Protein AF-A0A258BMU6-F1 (afdb_monomer_lite)

Foldseek 3Di:
DVVLVVCCPDPCNLLDKDKDWDPDDDPPVVVVVVVPPDPPDDDDIDIDIPNFPAAAPDPDDAAADPLQCVLQVCNSNVDDDVVQDDDQHGHRSDPDHHCCVVLVHPVSSVVVVPDDDPCCVPPPVPND

pLDDT: mean 94.37, std 4.89, range [60.53, 98.5]

Secondary structure (DSSP, 8-state):
-HHHHHHHTSTTGGG--EEEE--S----HHHHHHH---TT------EEEES-SS--S-SSS----GGGHHHHHHHHTT---GGGEETTEE-TTSSSPPHHHHTSSHHHHHHHHTS--HHHIIIIIS--

Radius of gyration: 18.19 Å; chains: 1; bounding box: 42×32×53 Å

Structure (mmCIF, N/CA/C/O backbone):
data_AF-A0A258BMU6-F1
#
_entry.id   AF-A0A258BMU6-F1
#
loop_
_atom_site.group_PDB
_atom_site.id
_atom_site.type_symbol
_atom_site.label_atom_id
_atom_site.label_alt_id
_atom_site.label_comp_id
_atom_site.label_asym_id
_atom_site.label_entity_id
_atom_site.label_seq_id
_atom_site.pdbx_PDB_ins_code
_atom_site.Cartn_x
_atom_site.Cartn_y
_atom_site.Cartn_z
_atom_site.occupancy
_atom_site.B_iso_or_equiv
_atom_site.auth_seq_id
_atom_site.auth_comp_id
_atom_site.auth_asym_id
_atom_site.auth_atom_id
_atom_site.pdbx_PDB_model_num
ATOM 1 N N . ALA A 1 1 ? 1.756 10.142 19.403 1.00 88.06 1 ALA A N 1
ATOM 2 C CA . ALA A 1 1 ? 1.011 10.026 18.138 1.00 88.06 1 ALA A CA 1
ATOM 3 C C . ALA A 1 1 ? -0.438 10.443 18.392 1.00 88.06 1 ALA A C 1
ATOM 5 O O . ALA A 1 1 ? -1.360 9.658 18.206 1.00 88.06 1 ALA A O 1
ATOM 6 N N . SER A 1 2 ? -0.643 11.690 18.832 1.00 97.06 2 SER A N 1
ATOM 7 C CA . SER A 1 2 ? -1.819 12.064 19.633 1.00 97.06 2 SER A CA 1
ATOM 8 C C . SER A 1 2 ? -3.164 11.884 18.936 1.00 97.06 2 SER A C 1
ATOM 10 O O . SER A 1 2 ? -4.152 11.594 19.593 1.00 97.06 2 SER A O 1
ATOM 12 N N . PHE A 1 3 ? -3.212 11.997 17.606 1.00 96.25 3 PHE A N 1
ATOM 13 C CA . PHE A 1 3 ? -4.439 11.728 16.859 1.00 96.25 3 PHE A CA 1
ATOM 14 C C . PHE A 1 3 ? -4.826 10.242 16.875 1.00 96.25 3 PHE A C 1
ATOM 16 O O . PHE A 1 3 ? -5.988 9.922 17.086 1.00 96.25 3 PHE A O 1
ATOM 23 N N . ILE A 1 4 ? -3.863 9.332 16.697 1.00 96.06 4 ILE A N 1
ATOM 24 C CA . ILE A 1 4 ? -4.123 7.884 16.732 1.00 96.06 4 ILE A CA 1
ATOM 25 C C . ILE A 1 4 ? -4.532 7.466 18.145 1.00 96.06 4 ILE A C 1
ATOM 27 O O . ILE A 1 4 ? -5.507 6.740 18.296 1.00 96.06 4 ILE A O 1
ATOM 31 N N . GLU A 1 5 ? -3.828 7.969 19.162 1.00 96.44 5 GLU A N 1
ATOM 32 C CA . GLU A 1 5 ? -4.166 7.745 20.575 1.00 96.44 5 GLU A CA 1
ATOM 33 C C . GLU A 1 5 ? -5.597 8.215 20.870 1.00 96.44 5 GLU A C 1
ATOM 35 O O . GLU A 1 5 ? -6.401 7.453 21.399 1.00 96.44 5 GLU A O 1
ATOM 40 N N . TRP A 1 6 ? -5.961 9.417 20.414 1.00 97.81 6 TRP A N 1
ATOM 41 C CA . TRP A 1 6 ? -7.322 9.929 20.549 1.00 97.81 6 TRP A CA 1
ATOM 42 C C . TRP A 1 6 ? -8.360 9.046 19.843 1.00 97.81 6 TRP A C 1
ATOM 44 O O . TRP A 1 6 ? -9.395 8.760 20.439 1.00 97.81 6 TRP A O 1
ATOM 54 N N . VAL A 1 7 ? -8.102 8.573 18.612 1.00 97.56 7 VAL A N 1
ATOM 55 C CA . VAL A 1 7 ? -9.012 7.645 17.903 1.00 97.56 7 VAL A CA 1
ATOM 56 C C . VAL A 1 7 ? -9.176 6.338 18.684 1.00 97.56 7 VAL A C 1
ATOM 58 O O . VAL A 1 7 ? -10.282 5.806 18.751 1.00 97.56 7 VAL A O 1
ATOM 61 N N . GLN A 1 8 ? -8.104 5.831 19.298 1.00 95.56 8 GLN A N 1
ATOM 62 C CA . GLN A 1 8 ? -8.113 4.589 20.076 1.00 95.56 8 GLN A CA 1
ATOM 63 C C . GLN A 1 8 ? -8.926 4.683 21.378 1.00 95.56 8 GLN A C 1
ATOM 65 O O . GLN A 1 8 ? -9.394 3.657 21.867 1.00 95.56 8 GLN A O 1
ATOM 70 N N . GLU A 1 9 ? -9.149 5.887 21.909 1.00 97.38 9 GLU A N 1
ATOM 71 C CA . GLU A 1 9 ? -10.009 6.128 23.078 1.00 97.38 9 GLU A CA 1
ATOM 72 C C . GLU A 1 9 ? -11.510 6.183 22.734 1.00 97.38 9 GLU A C 1
ATOM 74 O O . GLU A 1 9 ? -12.356 6.180 23.631 1.00 97.38 9 GLU A O 1
ATOM 79 N N . GLN A 1 10 ? -11.873 6.241 21.448 1.00 98.25 10 GLN A N 1
ATOM 80 C CA . GLN A 1 10 ? -13.265 6.422 21.036 1.00 98.25 10 GLN A CA 1
ATOM 81 C C . GLN A 1 10 ? -14.071 5.114 21.105 1.00 98.25 10 GLN A C 1
ATOM 83 O O . GLN A 1 10 ? -13.531 4.039 20.839 1.00 98.25 10 GLN A O 1
ATOM 88 N N . PRO A 1 11 ? -15.402 5.169 21.330 1.00 98.44 11 PRO A N 1
ATOM 89 C CA . PRO A 1 11 ? -16.253 3.972 21.344 1.00 98.44 11 PRO A CA 1
ATOM 90 C C . PRO A 1 11 ? -16.209 3.148 20.045 1.00 98.44 11 PRO A C 1
ATOM 92 O O . PRO A 1 11 ? -16.504 1.956 20.053 1.00 98.44 11 PRO A O 1
ATOM 95 N N . TYR A 1 12 ? -15.839 3.779 18.927 1.00 97.12 12 TYR A N 1
ATOM 96 C CA . TYR A 1 12 ? -15.726 3.154 17.608 1.00 97.12 12 TYR A CA 1
ATOM 97 C C . TYR A 1 12 ? -14.320 2.618 17.282 1.00 97.12 12 TYR A C 1
ATOM 99 O O . TYR A 1 12 ? -14.129 2.064 16.198 1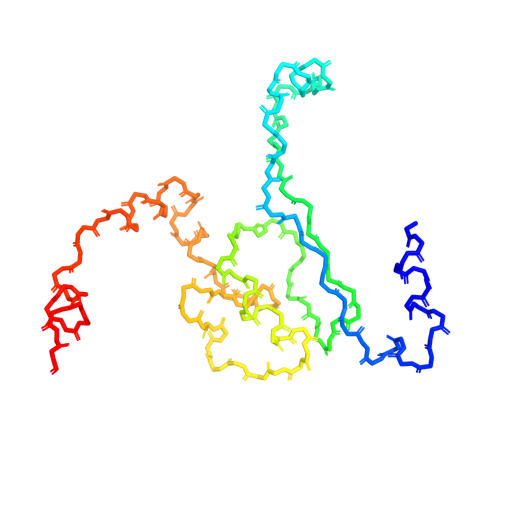.00 97.12 12 TYR A O 1
ATOM 107 N N . ALA A 1 13 ? -13.341 2.743 18.187 1.00 96.12 13 ALA A N 1
ATOM 108 C CA . ALA A 1 13 ? -11.939 2.391 17.940 1.00 96.12 13 ALA A CA 1
ATOM 109 C C . ALA A 1 13 ? -11.752 0.955 17.422 1.00 96.12 13 ALA A C 1
ATOM 111 O O . ALA A 1 13 ? -11.057 0.728 16.431 1.00 96.12 13 ALA A O 1
ATOM 112 N N . ASN A 1 14 ? -12.427 -0.010 18.056 1.00 94.12 14 ASN A N 1
ATOM 113 C CA . ASN A 1 14 ? -12.320 -1.432 17.715 1.00 94.12 14 ASN A CA 1
ATOM 114 C C . ASN A 1 14 ? -12.892 -1.780 16.331 1.00 94.12 14 ASN A C 1
ATOM 116 O O . ASN A 1 14 ? -12.564 -2.834 15.798 1.00 94.12 14 ASN A O 1
ATOM 120 N N . ASN A 1 15 ? -13.737 -0.918 15.756 1.00 96.44 15 ASN A N 1
ATOM 121 C CA . ASN A 1 15 ? -14.354 -1.110 14.441 1.00 96.44 15 ASN A CA 1
ATOM 122 C C . ASN A 1 15 ? -13.954 0.000 13.454 1.00 96.44 15 ASN A C 1
ATOM 124 O O . ASN A 1 15 ? -14.729 0.382 12.580 1.00 96.44 15 ASN A O 1
ATOM 128 N N . THR A 1 16 ? -12.756 0.559 13.629 1.00 97.19 16 THR A N 1
ATOM 129 C CA . THR A 1 16 ? -12.191 1.581 12.747 1.00 97.19 16 THR A CA 1
ATOM 130 C C . THR A 1 16 ? -10.830 1.118 12.260 1.00 97.19 16 THR A C 1
ATOM 132 O O . THR A 1 16 ? -9.883 1.062 13.044 1.00 97.19 16 THR A O 1
ATOM 135 N N . ALA A 1 17 ? -10.723 0.820 10.965 1.00 97.38 17 ALA A N 1
ATOM 136 C CA . ALA A 1 17 ? -9.433 0.610 10.323 1.00 97.38 17 ALA A CA 1
ATOM 137 C C . ALA A 1 17 ? -8.748 1.968 10.110 1.00 97.38 17 ALA A C 1
ATOM 139 O O . ALA A 1 17 ? -9.333 2.885 9.530 1.00 97.38 17 ALA A O 1
ATOM 140 N N . ILE A 1 18 ? -7.505 2.102 10.568 1.00 97.50 18 ILE A N 1
ATOM 141 C CA . ILE A 1 18 ? -6.699 3.314 10.389 1.00 97.50 18 ILE A CA 1
ATOM 142 C C . ILE A 1 18 ? -5.594 2.991 9.393 1.00 97.50 18 ILE A C 1
ATOM 144 O O . ILE A 1 18 ? -4.779 2.104 9.639 1.00 97.50 18 ILE A O 1
ATOM 148 N N . VAL A 1 19 ? -5.545 3.730 8.287 1.00 96.94 19 VAL A N 1
ATOM 149 C CA . VAL A 1 19 ? -4.477 3.638 7.286 1.00 96.94 19 VAL A CA 1
ATOM 150 C C . VAL A 1 19 ? -3.649 4.914 7.358 1.00 96.94 19 VAL A C 1
ATOM 152 O O . VAL A 1 19 ? -4.144 5.999 7.060 1.00 96.94 19 VAL A O 1
ATOM 155 N N . LEU A 1 20 ? -2.390 4.789 7.767 1.00 95.88 20 LEU A N 1
ATOM 156 C CA . LEU A 1 20 ? -1.417 5.874 7.746 1.00 95.88 20 LEU A CA 1
ATOM 157 C C . LEU A 1 20 ? -0.399 5.575 6.648 1.00 95.88 20 LEU A C 1
ATOM 159 O O . LEU A 1 20 ? 0.311 4.575 6.715 1.00 95.88 20 LEU A O 1
ATOM 163 N N . THR A 1 21 ? -0.340 6.449 5.648 1.00 94.75 21 THR A N 1
ATOM 164 C CA . THR A 1 21 ? 0.535 6.322 4.478 1.00 94.75 21 THR A CA 1
ATOM 165 C C . THR A 1 21 ? 1.326 7.606 4.288 1.00 94.75 21 THR A C 1
ATOM 167 O O . THR A 1 21 ? 0.777 8.702 4.407 1.00 94.75 21 THR A O 1
ATOM 170 N N . GLY A 1 22 ? 2.614 7.475 3.985 1.00 93.25 22 GLY A N 1
ATOM 171 C CA . GLY A 1 22 ? 3.382 8.571 3.400 1.00 93.25 22 GLY A CA 1
ATOM 172 C C . GLY A 1 22 ? 2.957 8.787 1.948 1.00 93.25 22 GLY A C 1
ATOM 173 O O . GLY A 1 22 ? 2.609 7.829 1.261 1.00 93.25 22 GLY A O 1
ATOM 174 N N . ASP A 1 23 ? 2.990 10.028 1.476 1.00 91.94 23 ASP A N 1
ATOM 175 C CA . ASP A 1 23 ? 2.726 10.383 0.081 1.00 91.94 23 ASP A CA 1
ATOM 176 C C . ASP A 1 23 ? 4.009 10.328 -0.761 1.00 91.94 23 ASP A C 1
ATOM 178 O O . ASP A 1 23 ? 4.039 9.705 -1.822 1.00 91.94 23 ASP A O 1
ATOM 182 N N . HIS A 1 24 ? 5.095 10.928 -0.269 1.00 92.88 24 HIS A N 1
ATOM 183 C CA . HIS A 1 24 ? 6.397 10.916 -0.921 1.00 92.88 24 HIS A CA 1
ATOM 184 C C . HIS A 1 24 ? 7.562 11.071 0.071 1.00 92.88 24 HIS A C 1
ATOM 186 O O . HIS A 1 24 ? 7.413 11.453 1.232 1.00 92.88 24 HIS A O 1
ATOM 192 N N . LEU A 1 25 ? 8.778 10.768 -0.394 1.00 91.88 25 LEU A N 1
ATOM 193 C CA . LEU A 1 25 ? 9.990 10.996 0.389 1.00 91.88 25 LEU A CA 1
ATOM 194 C C . LEU A 1 25 ? 10.272 12.497 0.483 1.00 91.88 25 LEU A C 1
ATOM 196 O O . LEU A 1 25 ? 10.100 13.242 -0.482 1.00 91.88 25 LEU A O 1
ATOM 200 N N . GLY A 1 26 ? 10.782 12.946 1.630 1.00 90.38 26 GLY A N 1
ATOM 201 C CA . GLY A 1 26 ? 11.301 14.307 1.750 1.00 90.38 26 GLY A CA 1
ATOM 202 C C . GLY A 1 26 ? 12.437 14.555 0.750 1.00 90.38 26 GLY A C 1
ATOM 203 O O . GLY A 1 26 ? 13.357 13.735 0.635 1.00 90.38 26 GLY A O 1
ATOM 204 N N . MET A 1 27 ? 12.388 15.695 0.061 1.00 88.62 27 MET A N 1
ATOM 205 C CA . MET A 1 27 ? 13.272 16.024 -1.068 1.00 88.62 27 MET A CA 1
ATOM 206 C C . MET A 1 27 ? 14.602 16.690 -0.667 1.00 88.62 27 MET A C 1
ATOM 208 O O . MET A 1 27 ? 15.430 16.980 -1.525 1.00 88.62 27 MET A O 1
ATOM 212 N N . GLN A 1 28 ? 14.839 16.948 0.625 1.00 91.00 28 GLN A N 1
ATOM 213 C CA . GLN A 1 28 ? 16.071 17.584 1.119 1.00 91.00 28 GLN A CA 1
ATOM 214 C C . GLN A 1 28 ? 17.257 16.606 1.150 1.00 91.00 28 GLN A C 1
ATOM 216 O O . GLN A 1 28 ? 17.718 16.189 2.212 1.00 91.00 28 GLN A O 1
ATOM 221 N N . THR A 1 29 ? 17.756 16.220 -0.023 1.00 84.38 29 THR A N 1
ATOM 222 C CA . THR A 1 29 ? 18.779 15.176 -0.184 1.00 84.38 29 THR A CA 1
ATOM 223 C C . THR A 1 29 ? 20.024 15.407 0.673 1.00 84.38 29 THR A C 1
ATOM 225 O O . THR A 1 29 ? 20.479 14.478 1.330 1.00 84.38 29 THR A O 1
ATOM 228 N N . SER A 1 30 ? 20.549 16.636 0.744 1.00 88.75 30 SER A N 1
ATOM 229 C CA . SER A 1 30 ? 21.742 16.942 1.550 1.00 88.75 30 SER A CA 1
ATOM 230 C C . SER A 1 30 ? 21.525 16.712 3.048 1.00 88.75 30 SER A C 1
ATOM 232 O O . SER A 1 30 ? 22.387 16.136 3.708 1.00 88.75 30 SER A O 1
ATOM 234 N N . TYR A 1 31 ? 20.360 17.102 3.573 1.00 91.19 31 TYR A N 1
ATOM 235 C CA . TYR A 1 31 ? 19.984 16.855 4.963 1.00 91.19 31 TYR A CA 1
ATOM 236 C C . TYR A 1 31 ? 19.926 15.353 5.255 1.00 91.19 31 TYR A C 1
ATOM 238 O O . TYR A 1 31 ? 20.532 14.890 6.219 1.00 91.19 31 TYR A O 1
ATOM 246 N N . TYR A 1 32 ? 19.242 14.580 4.406 1.00 90.12 32 TYR A N 1
ATOM 247 C CA . TYR A 1 32 ? 19.098 13.141 4.622 1.00 90.12 32 TYR A CA 1
ATOM 248 C C . TYR A 1 32 ? 20.420 12.393 4.448 1.00 90.12 32 TYR A C 1
ATOM 250 O O . TYR A 1 32 ? 20.725 11.540 5.273 1.00 90.12 32 TYR A O 1
ATOM 258 N N . ASN A 1 33 ? 21.246 12.757 3.467 1.00 86.81 33 ASN A N 1
ATOM 259 C CA . ASN A 1 33 ? 22.571 12.160 3.280 1.00 86.81 33 ASN A CA 1
ATOM 260 C C . ASN A 1 33 ? 23.492 12.408 4.483 1.00 86.81 33 ASN A C 1
ATOM 262 O O . ASN A 1 33 ? 24.285 11.545 4.831 1.00 86.81 33 ASN A O 1
ATOM 266 N N . ALA A 1 34 ? 23.373 13.562 5.149 1.00 90.31 34 ALA A N 1
ATOM 267 C CA . ALA A 1 34 ? 24.131 13.846 6.368 1.00 90.31 34 ALA A CA 1
ATOM 268 C C . ALA A 1 34 ? 23.621 13.074 7.602 1.00 90.31 34 ALA A C 1
ATOM 270 O O . ALA A 1 34 ? 24.334 12.971 8.598 1.00 90.31 34 ALA A O 1
ATOM 271 N N . LYS A 1 35 ? 22.379 12.571 7.572 1.00 89.75 35 LYS A N 1
ATOM 272 C CA . LYS A 1 35 ? 21.755 11.818 8.675 1.00 89.75 35 LYS A CA 1
ATOM 273 C C . LYS A 1 35 ? 21.817 10.306 8.488 1.00 89.75 35 LYS A C 1
ATOM 275 O O . LYS A 1 35 ? 21.842 9.584 9.478 1.00 89.75 35 LY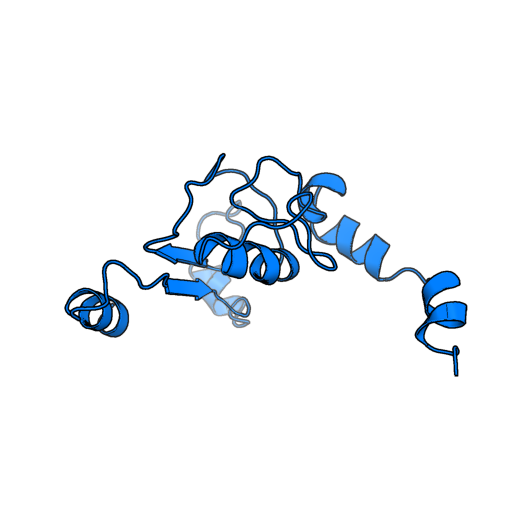S A O 1
ATOM 280 N N . ILE A 1 36 ? 21.818 9.835 7.248 1.00 89.44 36 ILE A N 1
ATOM 281 C CA . ILE A 1 36 ? 21.874 8.416 6.908 1.00 89.44 36 ILE A CA 1
ATOM 282 C C . ILE A 1 36 ? 23.344 8.011 6.864 1.00 89.44 36 ILE A C 1
ATOM 284 O O . ILE A 1 36 ? 24.060 8.309 5.914 1.00 89.44 36 ILE A O 1
ATOM 288 N N . THR A 1 37 ? 23.795 7.353 7.927 1.00 83.88 37 THR A N 1
ATOM 289 C CA . THR A 1 37 ? 25.191 6.922 8.080 1.00 83.88 37 THR A CA 1
ATOM 290 C C . THR A 1 37 ? 25.464 5.544 7.485 1.00 83.88 37 THR A C 1
ATOM 292 O O . THR A 1 37 ? 26.624 5.171 7.338 1.00 83.88 37 THR A O 1
ATOM 295 N N . GLU A 1 38 ? 24.421 4.784 7.144 1.00 89.88 38 GLU A N 1
ATOM 296 C CA . GLU A 1 38 ? 24.533 3.468 6.513 1.00 89.88 38 GLU A CA 1
ATOM 297 C C . GLU A 1 38 ? 24.398 3.582 4.987 1.00 89.88 38 GLU A C 1
ATOM 299 O O . GLU A 1 38 ? 23.306 3.882 4.497 1.00 89.88 38 GLU A O 1
ATOM 304 N N . PRO A 1 39 ? 25.462 3.306 4.208 1.00 80.38 39 PRO A N 1
ATOM 305 C CA . PRO A 1 39 ? 25.428 3.459 2.751 1.00 80.38 39 PRO A CA 1
ATOM 306 C C . PRO A 1 39 ? 24.401 2.565 2.045 1.00 80.38 39 PRO A C 1
ATOM 308 O O . PRO A 1 39 ? 23.954 2.888 0.949 1.00 80.38 39 PRO A O 1
ATOM 311 N N . SER A 1 40 ? 24.035 1.434 2.654 1.00 87.06 40 SER A N 1
ATOM 312 C CA . SER A 1 40 ? 23.072 0.472 2.108 1.00 87.06 40 SER A CA 1
ATOM 313 C C . SER A 1 40 ? 21.615 0.788 2.447 1.00 87.06 40 SER A C 1
ATOM 315 O O . SER A 1 40 ? 20.721 0.078 1.986 1.00 87.06 40 SER A O 1
ATOM 317 N N . TYR A 1 41 ? 21.345 1.808 3.267 1.00 88.69 41 TYR A N 1
ATOM 318 C CA . TYR A 1 41 ? 19.982 2.126 3.672 1.00 88.69 41 TYR A CA 1
ATOM 319 C C . TYR A 1 41 ? 19.215 2.802 2.531 1.00 88.69 41 TYR A C 1
ATOM 321 O O . TYR A 1 41 ? 19.472 3.952 2.168 1.00 8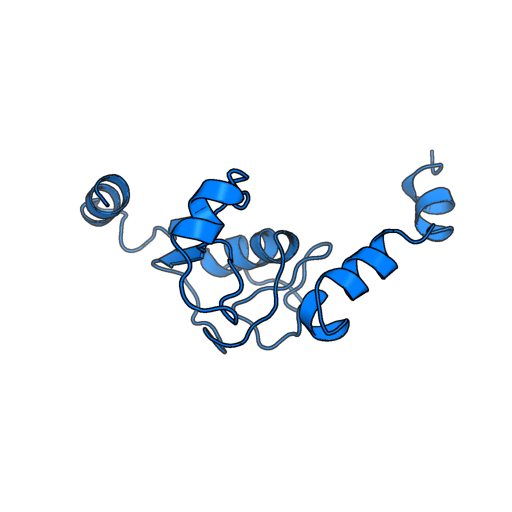8.69 41 TYR A O 1
ATOM 329 N N . SER A 1 42 ? 18.225 2.093 1.990 1.00 86.62 42 SER A N 1
ATOM 330 C CA . SER A 1 42 ? 17.271 2.662 1.043 1.00 86.62 42 SER A CA 1
ATOM 331 C C . SER A 1 42 ? 16.107 3.298 1.798 1.00 86.62 42 SER A C 1
ATOM 333 O O . SER A 1 42 ? 15.411 2.634 2.566 1.00 86.62 42 SER A O 1
ATOM 335 N N . ARG A 1 43 ? 15.888 4.598 1.583 1.00 90.19 43 ARG A N 1
ATOM 336 C CA . ARG A 1 43 ? 14.760 5.322 2.181 1.00 90.19 43 ARG A CA 1
ATOM 337 C C . ARG A 1 43 ? 13.449 4.818 1.586 1.00 90.19 43 ARG A C 1
ATOM 339 O O . ARG A 1 43 ? 13.295 4.773 0.369 1.00 90.19 43 ARG A O 1
ATOM 346 N N . THR A 1 44 ? 12.475 4.550 2.443 1.00 90.12 44 THR A N 1
ATOM 347 C CA . THR A 1 44 ? 11.125 4.143 2.045 1.00 90.12 44 THR A CA 1
ATOM 348 C C . THR A 1 44 ? 10.072 5.045 2.679 1.00 90.12 44 THR A C 1
ATOM 350 O O . THR A 1 44 ? 10.348 5.799 3.616 1.00 90.12 44 THR A O 1
ATOM 353 N N . LEU A 1 45 ? 8.858 5.003 2.131 1.00 91.56 45 LEU A N 1
ATOM 354 C CA . LEU A 1 45 ? 7.698 5.619 2.767 1.00 91.56 45 LEU A CA 1
ATOM 355 C C . LEU A 1 45 ? 7.299 4.792 3.986 1.00 91.56 45 LEU A C 1
ATOM 357 O O . LEU A 1 45 ? 7.312 3.561 3.946 1.00 91.56 45 LEU A O 1
ATOM 361 N N . TYR A 1 46 ? 6.913 5.478 5.056 1.00 92.31 46 TYR A N 1
ATOM 362 C CA . TYR A 1 46 ? 6.300 4.822 6.197 1.00 92.31 46 TYR A CA 1
ATOM 363 C C . TYR A 1 46 ? 4.827 4.547 5.898 1.00 92.31 46 TYR A C 1
ATOM 365 O O . TYR A 1 46 ? 4.091 5.466 5.540 1.00 92.31 46 TYR A O 1
ATOM 373 N N . ASN A 1 47 ? 4.410 3.294 6.070 1.00 93.88 47 ASN A N 1
ATOM 374 C CA . ASN A 1 47 ? 3.025 2.866 5.933 1.00 93.88 47 ASN A CA 1
ATOM 375 C C . ASN A 1 47 ? 2.663 1.952 7.103 1.00 93.88 47 ASN A C 1
ATOM 377 O O . ASN A 1 47 ? 3.439 1.061 7.453 1.00 93.88 47 ASN A O 1
ATOM 381 N N . VAL A 1 48 ? 1.488 2.148 7.692 1.00 95.31 48 VAL A N 1
ATOM 382 C CA . VAL A 1 48 ? 0.948 1.267 8.730 1.00 95.31 48 VAL A CA 1
ATOM 383 C C . VAL A 1 48 ? -0.569 1.194 8.622 1.00 95.31 48 VAL A C 1
ATOM 385 O O . VAL A 1 48 ? -1.242 2.193 8.367 1.00 95.31 48 VAL A O 1
ATOM 388 N N . ILE A 1 49 ? -1.099 -0.008 8.831 1.00 96.88 49 ILE A N 1
ATOM 389 C CA . ILE A 1 49 ? -2.534 -0.264 8.911 1.00 96.88 49 ILE A CA 1
ATOM 390 C C . ILE A 1 49 ? -2.827 -0.813 10.303 1.00 96.88 49 ILE A C 1
ATOM 392 O O . ILE A 1 49 ? -2.232 -1.805 10.722 1.00 96.88 49 ILE A O 1
ATOM 396 N N . ILE A 1 50 ? -3.726 -0.152 11.022 1.00 96.25 50 ILE A N 1
ATOM 397 C CA . ILE A 1 50 ? -4.123 -0.490 12.391 1.00 96.25 50 ILE A CA 1
ATOM 398 C C . ILE A 1 50 ? -5.583 -0.937 12.361 1.00 96.25 50 ILE A C 1
ATOM 400 O O . ILE A 1 50 ? -6.393 -0.361 11.635 1.00 96.25 50 ILE A O 1
ATOM 404 N N . ASN A 1 51 ? -5.905 -1.964 13.149 1.00 96.25 51 ASN A N 1
ATOM 405 C CA . ASN A 1 51 ? -7.227 -2.593 13.216 1.00 96.25 51 ASN A CA 1
ATOM 406 C C . ASN A 1 51 ? -7.802 -3.022 11.847 1.00 96.25 51 ASN A C 1
ATOM 408 O O . ASN A 1 51 ? -8.977 -2.761 11.583 1.00 96.25 51 ASN A O 1
ATOM 412 N N . PRO A 1 52 ? -7.023 -3.671 10.953 1.00 97.38 52 PRO A N 1
ATOM 413 C CA . PRO A 1 52 ? -7.615 -4.235 9.749 1.00 97.38 52 PRO A CA 1
ATOM 414 C C . PRO A 1 52 ? -8.576 -5.373 10.117 1.00 97.38 52 PRO A C 1
ATOM 416 O O . PRO A 1 52 ? -8.296 -6.178 11.007 1.00 97.38 52 PRO A O 1
ATOM 419 N N . ALA A 1 53 ? -9.682 -5.481 9.384 1.00 97.25 53 ALA A N 1
ATOM 420 C CA . ALA A 1 53 ? -10.652 -6.567 9.526 1.00 97.25 53 ALA A CA 1
ATOM 421 C C . ALA A 1 53 ? -10.085 -7.942 9.120 1.00 97.25 53 ALA A C 1
ATOM 423 O O . ALA A 1 53 ? -10.676 -8.977 9.428 1.00 97.25 53 ALA A O 1
ATOM 424 N N . ILE A 1 54 ? -8.938 -7.962 8.435 1.00 96.81 54 ILE A N 1
ATOM 425 C CA . ILE A 1 54 ? -8.275 -9.166 7.932 1.00 96.81 54 ILE A CA 1
ATOM 426 C C . ILE A 1 54 ? -6.810 -9.218 8.371 1.00 96.81 54 ILE A C 1
ATOM 428 O O . ILE A 1 54 ? -6.179 -8.195 8.646 1.00 96.81 54 ILE A O 1
ATOM 432 N N . ARG A 1 55 ? -6.250 -10.430 8.425 1.00 96.44 55 ARG A N 1
ATOM 433 C CA . ARG A 1 55 ? -4.835 -10.649 8.746 1.00 96.44 55 ARG A CA 1
ATOM 434 C C . ARG A 1 55 ? -4.021 -10.825 7.467 1.00 96.44 55 ARG A C 1
ATOM 436 O O . ARG A 1 55 ? -4.461 -11.568 6.594 1.00 96.44 55 ARG A O 1
ATOM 443 N N . PRO A 1 56 ? -2.848 -10.184 7.358 1.00 96.00 56 PRO A N 1
ATOM 444 C CA . PRO A 1 56 ? -2.010 -10.323 6.178 1.00 96.00 56 PRO A CA 1
ATOM 445 C C . PRO A 1 56 ? -1.332 -11.691 6.159 1.00 96.00 56 PRO A C 1
ATOM 447 O O . PRO A 1 56 ? -0.928 -12.194 7.208 1.00 96.00 56 PRO A O 1
ATOM 450 N N . VAL A 1 57 ? -1.148 -12.256 4.965 1.00 97.00 57 VAL A N 1
ATOM 451 C CA . VAL A 1 57 ? -0.334 -13.467 4.770 1.00 97.00 57 VAL A CA 1
ATOM 452 C C . VAL A 1 57 ? 1.138 -13.204 5.117 1.00 97.00 57 VAL A C 1
ATOM 454 O O . VAL A 1 57 ? 1.787 -14.047 5.731 1.00 97.00 57 VAL A O 1
ATOM 457 N N . SER A 1 58 ? 1.659 -12.021 4.774 1.00 93.69 58 SER A N 1
ATOM 458 C CA . SER A 1 58 ? 2.999 -11.563 5.159 1.00 93.69 58 SER A CA 1
ATOM 459 C C . SER A 1 58 ? 3.010 -10.060 5.427 1.00 93.69 58 SER A C 1
ATOM 461 O O . SER A 1 58 ? 2.372 -9.291 4.711 1.00 93.69 58 SER A O 1
ATOM 463 N N . THR A 1 59 ? 3.771 -9.636 6.436 1.00 89.75 59 THR A N 1
ATOM 464 C CA . THR A 1 59 ? 4.021 -8.220 6.760 1.00 89.75 59 THR A CA 1
ATOM 465 C C . THR A 1 59 ? 5.429 -7.757 6.393 1.00 89.75 59 THR A C 1
ATOM 467 O O . THR A 1 59 ? 5.756 -6.587 6.582 1.00 89.75 59 THR A O 1
ATOM 470 N N . SER A 1 60 ? 6.278 -8.651 5.883 1.00 90.00 60 SER A N 1
ATOM 471 C CA . SER A 1 60 ? 7.674 -8.361 5.560 1.00 90.00 60 SER A CA 1
ATOM 472 C C . SER A 1 60 ? 8.008 -8.736 4.120 1.00 90.00 60 SER A C 1
ATOM 474 O O . SER A 1 60 ? 7.331 -9.549 3.488 1.00 90.00 60 SER A O 1
ATOM 476 N N . SER A 1 61 ? 9.065 -8.109 3.599 1.00 89.38 61 SER A N 1
ATOM 477 C CA . SER A 1 61 ? 9.660 -8.417 2.291 1.00 89.38 61 SER A CA 1
ATOM 478 C C . SER A 1 61 ? 8.715 -8.304 1.087 1.00 89.38 61 SER A C 1
ATOM 480 O O . SER A 1 61 ? 9.010 -8.856 0.032 1.00 89.38 61 SER A O 1
ATOM 482 N N . ARG A 1 62 ? 7.603 -7.571 1.222 1.00 94.62 62 ARG A N 1
ATOM 483 C CA . ARG A 1 62 ? 6.728 -7.212 0.103 1.00 94.62 62 ARG A CA 1
ATOM 484 C C . ARG A 1 62 ? 7.314 -6.026 -0.654 1.00 94.62 62 ARG A C 1
ATOM 486 O O . ARG A 1 62 ? 7.696 -5.034 -0.031 1.00 94.62 62 ARG A O 1
ATOM 493 N N . LEU A 1 63 ? 7.332 -6.091 -1.983 1.00 95.56 63 LEU A N 1
ATOM 494 C CA . LEU A 1 63 ? 7.573 -4.914 -2.824 1.00 95.56 63 LEU A CA 1
ATOM 495 C C . LEU A 1 63 ? 6.221 -4.376 -3.289 1.00 95.56 63 LEU A C 1
ATOM 497 O O . LEU A 1 63 ? 5.381 -5.139 -3.752 1.00 95.56 63 LEU A O 1
ATOM 501 N N . PHE A 1 64 ? 5.979 -3.077 -3.154 1.00 95.88 64 PHE A N 1
ATOM 502 C CA . PHE A 1 64 ? 4.678 -2.493 -3.481 1.00 95.88 64 PHE A CA 1
ATOM 503 C C . PHE A 1 64 ? 4.800 -1.022 -3.871 1.00 95.88 64 PHE A C 1
ATOM 505 O O . PHE A 1 64 ? 5.844 -0.391 -3.692 1.00 95.88 64 PHE A O 1
ATOM 512 N N . SER A 1 65 ? 3.722 -0.487 -4.433 1.00 95.50 65 SER A N 1
ATOM 513 C CA . SER A 1 65 ? 3.586 0.914 -4.821 1.00 95.50 65 SER A CA 1
ATOM 514 C C . SER A 1 65 ? 2.283 1.507 -4.280 1.00 95.50 65 SER A C 1
ATOM 516 O O . SER A 1 65 ? 1.477 0.825 -3.646 1.00 95.50 65 SER A O 1
ATOM 518 N N . SER A 1 66 ? 2.041 2.788 -4.556 1.00 95.31 66 SER A N 1
ATOM 519 C CA . SER A 1 66 ? 0.789 3.449 -4.179 1.00 95.31 66 SER A CA 1
ATOM 520 C C . SER A 1 66 ? -0.449 2.821 -4.830 1.00 95.31 66 SER A C 1
ATOM 522 O O . SER A 1 66 ? -1.534 2.922 -4.260 1.00 95.31 66 SER A O 1
ATOM 524 N N . PHE A 1 67 ? -0.311 2.120 -5.964 1.00 96.88 67 PHE A N 1
ATOM 525 C CA . PHE A 1 67 ? -1.428 1.403 -6.592 1.00 96.88 67 PHE A CA 1
ATOM 526 C C . PHE A 1 67 ? -2.039 0.354 -5.665 1.00 96.88 67 PHE A C 1
ATOM 528 O O . PHE A 1 67 ? -3.254 0.171 -5.653 1.00 96.88 67 PHE A O 1
ATOM 535 N N . ASP A 1 68 ? -1.211 -0.296 -4.850 1.00 97.94 68 ASP A N 1
ATOM 536 C CA . ASP A 1 68 ? -1.631 -1.373 -3.960 1.00 97.94 68 ASP A CA 1
ATOM 537 C C . ASP A 1 68 ? -2.461 -0.856 -2.771 1.00 97.94 68 ASP A C 1
ATOM 539 O O . ASP A 1 68 ? -3.236 -1.609 -2.180 1.00 97.94 68 ASP A O 1
ATOM 543 N N . MET A 1 69 ? -2.385 0.442 -2.444 1.00 97.50 69 MET A N 1
ATOM 544 C CA . MET A 1 69 ? -3.128 1.024 -1.318 1.00 97.50 69 MET A CA 1
ATOM 545 C C . MET A 1 69 ? -4.643 1.013 -1.529 1.00 97.50 69 MET A C 1
ATOM 547 O O . MET A 1 69 ? -5.376 0.884 -0.550 1.00 97.50 69 MET A O 1
ATOM 551 N N . TYR A 1 70 ? -5.133 1.104 -2.770 1.00 97.81 7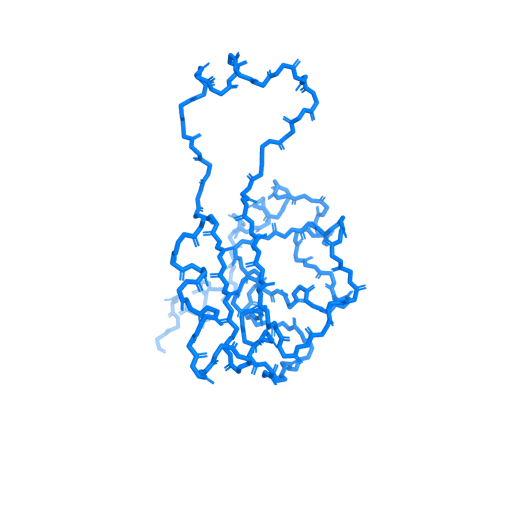0 TYR A N 1
ATOM 552 C CA . TYR A 1 70 ? -6.574 1.084 -3.040 1.00 97.81 70 TYR A CA 1
ATOM 553 C C . TYR A 1 70 ? -7.230 -0.254 -2.644 1.00 97.81 70 TYR A C 1
ATOM 555 O O . TYR A 1 70 ? -8.054 -0.251 -1.722 1.00 97.81 70 TYR A O 1
ATOM 563 N N . PRO A 1 71 ? -6.862 -1.404 -3.247 1.00 98.50 71 PRO A N 1
ATOM 564 C CA . PRO A 1 71 ? -7.421 -2.689 -2.834 1.00 98.50 71 PRO A CA 1
ATOM 565 C C . PRO A 1 71 ? -7.075 -3.032 -1.381 1.00 98.50 71 PRO A C 1
ATOM 567 O O . PRO A 1 71 ? -7.919 -3.565 -0.670 1.00 98.50 71 PRO A O 1
ATOM 570 N N . THR A 1 72 ? -5.884 -2.669 -0.895 1.00 98.25 72 THR A N 1
ATOM 571 C CA . THR A 1 72 ? -5.485 -2.933 0.498 1.00 98.25 72 THR A CA 1
ATOM 572 C C . THR A 1 72 ? -6.358 -2.186 1.507 1.00 98.25 72 THR A C 1
ATOM 574 O O . THR A 1 72 ? -6.721 -2.750 2.535 1.00 98.25 72 THR A O 1
ATOM 577 N N . THR A 1 73 ? -6.746 -0.940 1.220 1.00 98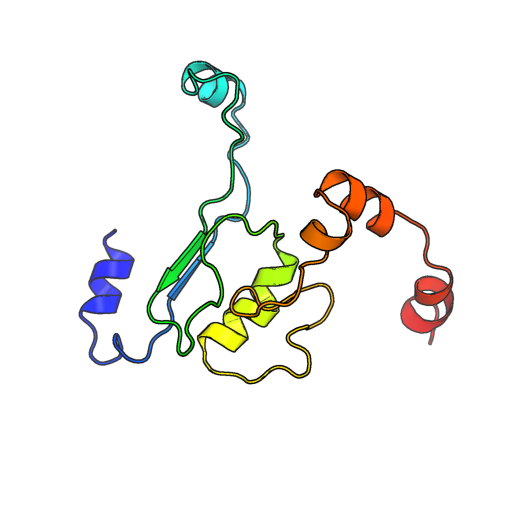.25 73 THR A N 1
ATOM 578 C CA . THR A 1 73 ? -7.635 -0.160 2.098 1.00 98.25 73 THR A CA 1
ATOM 579 C C . THR A 1 73 ? -9.028 -0.782 2.165 1.00 98.25 73 THR A C 1
ATOM 581 O O . THR A 1 73 ? -9.587 -0.921 3.249 1.00 98.25 73 THR A O 1
ATOM 584 N N . LEU A 1 74 ? -9.581 -1.213 1.028 1.00 98.44 74 LEU A N 1
ATOM 585 C CA . LEU A 1 74 ? -10.872 -1.904 0.999 1.00 98.44 74 LEU A CA 1
ATOM 586 C C . LEU A 1 74 ? -10.816 -3.241 1.747 1.00 98.44 74 LEU A C 1
ATOM 588 O O . LEU A 1 74 ? -11.704 -3.550 2.540 1.00 98.44 74 LEU A O 1
ATOM 592 N N . ALA A 1 75 ? -9.741 -4.000 1.555 1.00 98.25 75 ALA A N 1
ATOM 593 C CA . ALA A 1 75 ? -9.532 -5.258 2.253 1.00 98.25 75 ALA A CA 1
ATOM 594 C C . ALA A 1 75 ? -9.362 -5.049 3.773 1.00 98.25 75 ALA A C 1
ATOM 596 O O . ALA A 1 75 ? -9.922 -5.806 4.564 1.00 98.25 75 ALA A O 1
ATOM 597 N N . ALA A 1 76 ? -8.694 -3.969 4.203 1.00 98.25 76 ALA A N 1
ATOM 598 C CA . ALA A 1 76 ? -8.608 -3.579 5.614 1.00 98.25 76 ALA A CA 1
ATOM 599 C C . ALA A 1 76 ? -9.983 -3.270 6.233 1.00 98.25 76 ALA A C 1
ATOM 601 O O . ALA A 1 76 ? -10.165 -3.482 7.429 1.00 98.25 76 ALA A O 1
ATOM 602 N N . LEU A 1 77 ? -10.953 -2.820 5.431 1.00 98.00 77 LEU A N 1
ATOM 603 C CA . LEU A 1 77 ? -12.352 -2.633 5.836 1.00 98.00 77 LEU A CA 1
ATOM 604 C C . LEU A 1 77 ? -13.180 -3.934 5.794 1.00 98.00 77 LEU A C 1
ATOM 606 O O . LEU A 1 77 ? -14.356 -3.917 6.149 1.00 98.00 77 LEU A O 1
ATOM 610 N N . GLY A 1 78 ? -12.597 -5.058 5.367 1.00 97.62 78 GLY A N 1
ATOM 611 C CA . GLY A 1 78 ? -13.268 -6.358 5.270 1.00 97.62 78 GLY A CA 1
ATOM 612 C C . GLY A 1 78 ? -13.978 -6.611 3.937 1.00 97.62 78 GLY A C 1
ATOM 613 O O . GLY A 1 78 ? -14.728 -7.579 3.822 1.00 97.62 78 GLY A O 1
ATOM 614 N N . VAL A 1 79 ? -13.757 -5.767 2.924 1.00 98.25 79 VAL A N 1
ATOM 615 C CA . VAL A 1 79 ? -14.311 -5.977 1.580 1.00 98.25 79 VAL A CA 1
ATOM 616 C C . VAL A 1 79 ? -13.596 -7.145 0.904 1.00 98.25 79 VAL A C 1
ATOM 618 O O . VAL A 1 79 ? -12.367 -7.182 0.844 1.00 98.25 79 VAL A O 1
ATOM 621 N N . GLN A 1 80 ? -14.370 -8.082 0.355 1.00 97.31 80 GLN A N 1
ATOM 622 C CA . GLN A 1 80 ? -13.841 -9.158 -0.479 1.00 97.31 80 GLN A CA 1
ATOM 623 C C . GLN A 1 80 ? -13.633 -8.656 -1.908 1.00 97.31 80 GLN A C 1
ATOM 625 O O . GLN A 1 80 ? -14.544 -8.096 -2.518 1.00 97.31 80 GLN A O 1
ATOM 630 N N . ILE A 1 81 ? -12.427 -8.858 -2.431 1.00 97.44 81 ILE A N 1
ATOM 631 C CA . ILE A 1 81 ? -12.021 -8.432 -3.768 1.00 97.44 81 ILE A CA 1
ATOM 632 C C . ILE A 1 81 ? -11.740 -9.689 -4.581 1.00 97.44 81 ILE A C 1
ATOM 634 O O . ILE A 1 81 ? -10.874 -10.482 -4.218 1.00 97.44 81 ILE A O 1
ATOM 638 N N . GLU A 1 82 ? -12.462 -9.876 -5.682 1.00 97.06 82 GLU A N 1
ATOM 639 C CA . GLU A 1 82 ? -12.226 -11.009 -6.573 1.00 97.06 82 GLU A CA 1
ATOM 640 C C . GLU A 1 82 ? -10.786 -10.976 -7.111 1.00 97.06 82 GLU A C 1
ATOM 642 O O . GLU A 1 82 ? -10.332 -9.976 -7.667 1.00 97.06 82 GLU A O 1
ATOM 647 N N . GLY A 1 83 ? -10.045 -12.065 -6.892 1.00 97.56 83 GLY A N 1
ATOM 648 C CA . GLY A 1 83 ? -8.649 -12.192 -7.318 1.00 97.56 83 GLY A CA 1
ATOM 649 C C . GLY A 1 83 ? -7.659 -11.256 -6.616 1.00 97.56 83 GLY A C 1
ATOM 650 O O . GLY A 1 83 ? -6.525 -11.150 -7.080 1.00 97.56 83 GLY A O 1
ATOM 651 N N . ASP A 1 84 ? -8.062 -10.572 -5.535 1.00 98.38 84 ASP A N 1
ATOM 652 C CA . ASP A 1 84 ? -7.207 -9.675 -4.743 1.00 98.38 84 ASP A CA 1
ATOM 653 C C . ASP A 1 84 ? -6.574 -8.516 -5.541 1.00 98.38 84 ASP A C 1
ATOM 655 O O . ASP A 1 84 ? -5.528 -7.974 -5.167 1.00 98.38 84 ASP A O 1
ATOM 659 N N . ARG A 1 85 ? -7.209 -8.093 -6.643 1.00 98.00 85 ARG A N 1
ATOM 660 C CA . ARG A 1 85 ? -6.717 -7.013 -7.513 1.00 98.00 85 ARG A CA 1
ATOM 661 C C . ARG A 1 85 ? -7.816 -6.036 -7.898 1.00 98.00 85 ARG A C 1
ATOM 663 O O . ARG A 1 85 ? -8.917 -6.431 -8.264 1.00 98.00 85 ARG A O 1
ATOM 670 N N . LEU A 1 86 ? -7.482 -4.748 -7.878 1.00 97.56 86 LEU A N 1
ATOM 671 C CA . LEU A 1 86 ? -8.320 -3.673 -8.411 1.00 97.56 86 LEU A CA 1
ATOM 672 C C . LEU A 1 86 ? -7.443 -2.663 -9.141 1.00 97.56 86 LEU A C 1
ATOM 674 O O . LEU A 1 86 ? -6.447 -2.185 -8.594 1.00 97.56 86 LEU A O 1
ATOM 678 N N . ALA A 1 87 ? -7.838 -2.310 -10.366 1.00 94.62 87 ALA A N 1
ATOM 679 C CA . ALA A 1 87 ? -7.015 -1.514 -11.274 1.00 94.62 87 ALA A CA 1
ATOM 680 C C . ALA A 1 87 ? -5.593 -2.109 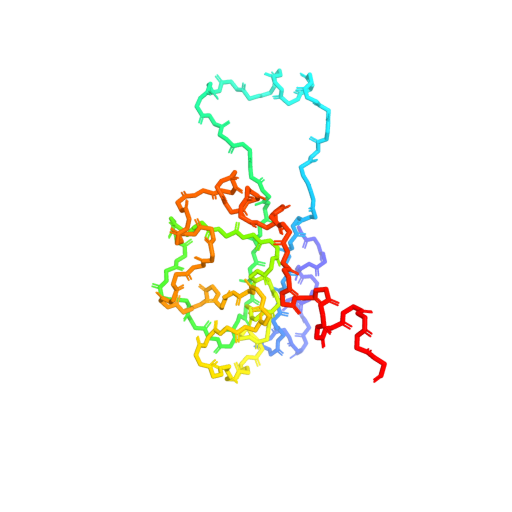-11.392 1.00 94.62 87 ALA A C 1
ATOM 682 O O . ALA A 1 87 ? -5.450 -3.284 -11.718 1.00 94.62 87 ALA A O 1
ATOM 683 N N . LEU A 1 88 ? -4.550 -1.318 -11.129 1.00 96.44 88 LEU A N 1
ATOM 684 C CA . LEU A 1 88 ? -3.151 -1.772 -11.126 1.00 96.44 88 LEU A CA 1
ATOM 685 C C . LEU A 1 88 ? -2.671 -2.259 -9.748 1.00 96.44 88 LEU A C 1
ATOM 687 O O . LEU A 1 88 ? -1.517 -2.656 -9.603 1.00 96.44 88 LEU A O 1
ATOM 691 N N . GLY A 1 89 ? -3.530 -2.191 -8.731 1.00 98.19 89 GLY A N 1
ATOM 692 C CA . GLY A 1 89 ? -3.195 -2.524 -7.356 1.00 98.19 89 GLY A CA 1
ATOM 693 C C . GLY A 1 89 ? -3.458 -3.980 -7.008 1.00 98.19 89 GLY A C 1
ATOM 694 O O . GLY A 1 89 ? -4.354 -4.627 -7.554 1.00 98.19 89 GLY A O 1
ATOM 695 N N . THR A 1 90 ? -2.718 -4.461 -6.018 1.00 98.50 90 THR A N 1
ATOM 696 C CA . THR A 1 90 ? -2.889 -5.774 -5.394 1.00 98.50 90 THR A CA 1
ATOM 697 C C . THR A 1 90 ? -3.142 -5.603 -3.903 1.00 98.50 90 THR A C 1
ATOM 699 O O . THR A 1 90 ? -2.530 -4.761 -3.251 1.00 98.50 90 THR A O 1
ATOM 702 N N . ASN A 1 91 ? -4.054 -6.393 -3.349 1.00 98.38 91 ASN A N 1
ATOM 703 C CA . ASN A 1 91 ? -4.306 -6.431 -1.918 1.00 98.38 91 ASN A CA 1
ATOM 704 C C . ASN A 1 91 ? -3.060 -6.947 -1.173 1.00 98.38 91 ASN A C 1
ATOM 706 O O . ASN A 1 91 ? -2.709 -8.123 -1.285 1.00 98.38 91 ASN A O 1
ATOM 710 N N . LEU A 1 92 ? -2.417 -6.099 -0.367 1.00 97.94 92 LEU A N 1
ATOM 711 C CA . LEU A 1 92 ? -1.209 -6.458 0.387 1.00 97.94 92 LEU A CA 1
ATOM 712 C C . LEU A 1 92 ? -1.465 -7.444 1.534 1.00 97.94 92 LEU A C 1
ATOM 714 O O . LEU A 1 92 ? -0.512 -8.012 2.066 1.00 97.94 92 LEU A O 1
ATOM 718 N N . PHE A 1 93 ? -2.726 -7.687 1.903 1.00 98.06 93 PHE A N 1
ATOM 719 C CA . PHE A 1 93 ? -3.072 -8.754 2.840 1.00 98.06 93 PHE A CA 1
ATOM 720 C C . PHE A 1 93 ? -3.046 -10.146 2.195 1.00 98.06 93 PHE A C 1
ATOM 722 O O . PHE A 1 93 ? -2.940 -11.133 2.921 1.00 98.06 93 PHE A O 1
ATOM 729 N N . SER A 1 94 ? -3.122 -10.232 0.864 1.00 97.69 94 SER A N 1
ATOM 730 C CA . SER A 1 94 ? -3.121 -11.493 0.114 1.00 97.69 94 SER A CA 1
ATOM 731 C C . SER A 1 94 ? -1.710 -12.032 -0.145 1.00 97.69 94 SER A C 1
ATOM 733 O O . SER A 1 94 ? -0.707 -11.341 0.065 1.00 97.69 94 SER A O 1
ATOM 735 N N . ASP A 1 95 ? -1.640 -13.260 -0.655 1.00 96.81 95 ASP A N 1
ATOM 736 C CA . ASP A 1 95 ? -0.426 -13.891 -1.180 1.00 96.81 95 ASP A CA 1
ATOM 737 C C . ASP A 1 95 ? -0.151 -13.551 -2.657 1.00 96.81 95 ASP A C 1
ATOM 739 O O . ASP A 1 95 ? 0.845 -14.002 -3.226 1.00 96.81 95 ASP A O 1
ATOM 743 N N . GLN A 1 96 ? -1.007 -12.742 -3.287 1.00 97.94 96 GLN A N 1
ATOM 744 C CA . GLN A 1 96 ? -0.858 -12.393 -4.690 1.00 97.94 96 GLN A CA 1
ATOM 745 C C . GLN A 1 96 ? 0.310 -11.423 -4.889 1.00 97.94 96 GLN A C 1
ATOM 747 O O . GLN A 1 96 ? 0.407 -10.421 -4.169 1.00 97.94 96 GLN A O 1
ATOM 752 N N . PRO A 1 97 ? 1.177 -11.659 -5.892 1.00 97.62 97 PRO A N 1
ATOM 753 C CA . PRO A 1 97 ? 2.316 -10.789 -6.130 1.00 97.62 97 PRO A CA 1
ATOM 754 C C . PRO A 1 97 ? 1.851 -9.435 -6.677 1.00 97.62 97 PRO A C 1
ATOM 756 O O . PRO A 1 97 ? 1.059 -9.385 -7.629 1.00 97.62 97 PRO A O 1
ATOM 759 N N . THR A 1 98 ? 2.351 -8.331 -6.126 1.00 98.25 98 THR A N 1
ATOM 760 C CA . THR A 1 98 ? 2.131 -6.989 -6.681 1.00 98.25 98 THR A CA 1
ATOM 761 C C . THR A 1 98 ? 2.750 -6.882 -8.073 1.00 98.25 98 THR A C 1
ATOM 763 O O . THR A 1 98 ? 3.577 -7.706 -8.472 1.00 98.25 98 THR A O 1
ATOM 766 N N . LEU A 1 99 ? 2.396 -5.843 -8.830 1.00 98.25 99 LEU A N 1
ATOM 767 C CA . LEU A 1 99 ? 3.104 -5.575 -10.084 1.00 98.25 99 LEU A CA 1
ATOM 768 C C . LEU A 1 99 ? 4.595 -5.299 -9.837 1.00 98.25 99 LEU A C 1
ATOM 770 O O . LEU A 1 99 ? 5.433 -5.740 -10.616 1.00 98.25 99 LEU A O 1
ATOM 774 N N . VAL A 1 100 ? 4.947 -4.637 -8.731 1.00 97.88 100 VAL A N 1
ATOM 775 C CA . VAL A 1 100 ? 6.355 -4.383 -8.383 1.00 97.88 100 VAL A CA 1
ATOM 776 C C . VAL A 1 100 ? 7.107 -5.696 -8.157 1.00 97.88 100 VAL A C 1
ATOM 778 O O . VAL A 1 100 ? 8.236 -5.836 -8.612 1.00 97.88 100 VAL A O 1
ATOM 781 N N . GLU A 1 101 ? 6.475 -6.673 -7.503 1.00 98.00 101 GLU A N 1
ATOM 782 C CA . GLU A 1 101 ? 7.043 -8.009 -7.280 1.00 98.00 101 GLU A CA 1
ATOM 783 C C . GLU A 1 101 ? 7.192 -8.780 -8.596 1.00 98.00 101 GLU A C 1
ATOM 785 O O . GLU A 1 101 ? 8.245 -9.360 -8.849 1.00 98.00 101 GLU A O 1
ATOM 790 N N . GLN A 1 102 ? 6.181 -8.734 -9.469 1.00 97.88 102 GLN A N 1
ATOM 791 C CA . GLN A 1 102 ? 6.207 -9.414 -10.770 1.00 97.88 102 GLN A CA 1
ATOM 792 C C . GLN A 1 102 ? 7.302 -8.879 -11.698 1.00 97.88 102 GLN A C 1
ATOM 794 O O . GLN A 1 102 ? 7.955 -9.655 -12.392 1.00 97.88 102 GLN A O 1
ATOM 799 N N . TYR A 1 103 ? 7.523 -7.564 -11.696 1.00 97.69 103 TYR A N 1
ATOM 800 C CA . TYR A 1 103 ? 8.580 -6.924 -12.482 1.00 97.69 103 TYR A CA 1
ATOM 801 C C . TYR A 1 103 ? 9.919 -6.829 -11.729 1.00 97.69 103 TYR A C 1
ATOM 803 O O . TYR A 1 103 ? 10.907 -6.334 -12.272 1.00 97.69 103 TYR A O 1
ATOM 811 N N . GLY A 1 104 ? 9.979 -7.320 -10.490 1.00 97.19 104 GLY A N 1
ATOM 812 C CA . GLY A 1 104 ? 11.174 -7.411 -9.650 1.00 97.19 104 GLY A CA 1
ATOM 813 C C . GLY A 1 104 ? 11.596 -6.113 -8.955 1.00 97.19 104 GLY A C 1
ATOM 814 O O . GLY A 1 104 ? 12.241 -6.173 -7.911 1.00 97.19 104 GLY A O 1
ATOM 815 N N . ASN A 1 105 ? 11.257 -4.941 -9.497 1.00 95.06 105 ASN A N 1
ATOM 816 C CA . ASN A 1 105 ? 11.492 -3.642 -8.866 1.00 95.06 105 ASN A CA 1
ATOM 817 C C . ASN A 1 105 ? 10.608 -2.539 -9.490 1.00 95.06 105 ASN A C 1
ATOM 819 O O . ASN A 1 105 ? 9.934 -2.743 -10.502 1.00 95.06 105 ASN A O 1
ATOM 823 N N . LEU A 1 106 ? 10.623 -1.348 -8.878 1.00 94.06 106 LEU A N 1
ATOM 824 C CA . LEU A 1 106 ? 9.852 -0.189 -9.345 1.00 94.06 106 LEU A CA 1
ATOM 825 C C . LEU A 1 106 ? 10.334 0.364 -10.695 1.00 94.06 106 LEU A C 1
ATOM 827 O O . LEU A 1 106 ? 9.520 0.873 -11.457 1.00 94.06 106 LEU A O 1
ATOM 831 N N . GLU A 1 107 ? 11.628 0.284 -11.004 1.00 95.88 107 GLU A N 1
ATOM 832 C CA . GLU A 1 107 ? 12.194 0.812 -12.254 1.00 95.88 107 GLU A CA 1
ATOM 833 C C . GLU A 1 107 ? 11.717 0.011 -13.472 1.00 95.88 107 GLU A C 1
ATOM 835 O O . GLU A 1 107 ? 11.279 0.586 -14.471 1.00 95.88 107 GLU A O 1
ATOM 840 N N . ASN A 1 108 ? 11.703 -1.315 -13.356 1.00 97.88 108 ASN A N 1
ATOM 841 C CA . ASN A 1 108 ? 11.167 -2.219 -14.363 1.00 97.88 108 ASN A CA 1
ATOM 842 C C . ASN A 1 108 ? 9.665 -1.989 -14.552 1.00 97.88 108 ASN A C 1
ATOM 844 O O . ASN A 1 108 ? 9.212 -1.839 -15.684 1.00 97.88 108 ASN A O 1
ATOM 848 N N . LEU A 1 109 ? 8.897 -1.878 -13.459 1.00 97.31 109 LEU A N 1
ATOM 849 C CA . LEU A 1 109 ? 7.473 -1.549 -13.551 1.00 97.31 109 LEU A CA 1
ATOM 850 C C . LEU A 1 109 ? 7.252 -0.201 -14.259 1.00 97.31 109 LEU A C 1
ATOM 852 O O . LEU A 1 109 ? 6.432 -0.114 -15.168 1.00 97.31 109 LEU A O 1
ATOM 856 N N . ASN A 1 110 ? 8.000 0.841 -13.891 1.00 96.44 110 ASN A N 1
ATOM 857 C CA . ASN A 1 110 ? 7.899 2.155 -14.529 1.00 96.44 110 ASN A CA 1
ATOM 858 C C . ASN A 1 110 ? 8.253 2.100 -16.019 1.00 96.44 110 ASN A C 1
ATOM 860 O O . ASN A 1 110 ? 7.586 2.740 -16.833 1.00 96.44 110 ASN A O 1
ATOM 864 N N . THR A 1 111 ? 9.260 1.304 -16.386 1.00 97.38 111 THR A N 1
ATOM 865 C CA . THR A 1 111 ? 9.626 1.065 -17.785 1.00 97.38 111 THR A CA 1
ATOM 866 C C . THR A 1 111 ? 8.443 0.489 -18.558 1.00 97.38 111 THR A C 1
ATOM 868 O O . THR A 1 111 ? 8.110 1.003 -19.624 1.00 97.38 111 THR A O 1
ATOM 871 N N . GLU A 1 112 ? 7.750 -0.511 -18.013 1.00 95.38 112 GLU A N 1
ATOM 872 C CA . GLU A 1 112 ? 6.563 -1.096 -18.644 1.00 95.38 112 GLU A CA 1
ATOM 873 C C . GLU A 1 112 ? 5.386 -0.119 -18.723 1.00 95.38 112 GLU A C 1
ATOM 875 O O . GLU A 1 112 ? 4.760 0.002 -19.775 1.00 95.38 112 GLU A O 1
ATOM 880 N N . LEU A 1 113 ? 5.119 0.633 -17.652 1.00 94.00 113 LEU A N 1
ATOM 881 C CA . LEU A 1 113 ? 4.036 1.623 -17.609 1.00 94.00 113 LEU A CA 1
ATOM 882 C C . LEU A 1 113 ? 4.261 2.801 -18.566 1.00 94.00 113 LEU A C 1
ATOM 884 O O . LEU A 1 113 ? 3.298 3.403 -19.033 1.00 94.00 113 LEU A O 1
ATOM 888 N N . SER A 1 114 ? 5.518 3.125 -18.880 1.00 94.69 114 SER A N 1
ATOM 889 C CA . SER A 1 114 ? 5.866 4.184 -19.836 1.00 94.69 114 SER A CA 1
ATOM 890 C C . SER A 1 114 ? 5.628 3.794 -21.299 1.00 94.69 114 SER A C 1
ATOM 892 O O . SER A 1 114 ? 5.658 4.652 -22.186 1.00 94.69 114 SER A O 1
ATOM 894 N N . LYS A 1 115 ? 5.396 2.504 -21.583 1.00 94.94 115 LYS A N 1
ATOM 895 C CA . LYS A 1 115 ? 5.202 2.028 -22.952 1.00 94.94 115 LYS A CA 1
ATOM 896 C C . LYS A 1 115 ? 3.874 2.511 -23.513 1.00 94.94 115 LYS A C 1
ATOM 898 O O . LYS A 1 115 ? 2.828 2.500 -22.866 1.00 94.94 115 LYS A O 1
ATOM 903 N N . ARG A 1 116 ? 3.905 2.855 -24.798 1.00 93.69 116 ARG A N 1
ATOM 904 C CA . ARG A 1 116 ? 2.704 3.191 -25.558 1.00 93.69 116 ARG A CA 1
ATOM 905 C C . ARG A 1 116 ? 1.776 1.978 -25.644 1.00 93.69 116 ARG A C 1
ATOM 907 O O . ARG A 1 116 ? 2.163 0.930 -26.159 1.00 93.69 116 ARG A O 1
ATOM 914 N N . SER A 1 117 ? 0.526 2.149 -25.222 1.00 92.69 117 SER A N 1
ATOM 915 C CA . SER A 1 117 ? -0.507 1.120 -25.346 1.00 92.69 117 SER A CA 1
ATOM 916 C C . SER A 1 117 ? -1.448 1.436 -26.505 1.00 92.69 117 SER A C 1
ATOM 918 O O . SER A 1 117 ? -2.350 2.264 -26.393 1.00 92.69 117 SER A O 1
ATOM 920 N N . ASN A 1 118 ? -1.273 0.719 -27.621 1.00 94.31 118 ASN A N 1
ATOM 921 C CA . ASN A 1 118 ? -2.199 0.788 -28.758 1.00 94.31 118 ASN A CA 1
ATOM 922 C C . ASN A 1 118 ? -3.636 0.439 -28.343 1.00 94.31 118 ASN A C 1
ATOM 924 O O . ASN A 1 118 ? -4.588 0.964 -28.918 1.00 94.31 118 ASN A O 1
ATOM 928 N N . PHE A 1 119 ? -3.794 -0.456 -27.363 1.00 92.62 119 PHE A N 1
ATOM 929 C CA . PHE A 1 119 ? -5.100 -0.812 -26.826 1.00 92.62 119 PHE A CA 1
ATOM 930 C C . PHE A 1 119 ? -5.738 0.376 -26.103 1.00 92.62 119 PHE A C 1
ATOM 932 O O . PHE A 1 119 ? -6.868 0.729 -26.429 1.00 92.62 119 PHE A O 1
ATOM 939 N N . TYR A 1 120 ? -5.013 1.001 -25.167 1.00 90.44 120 TYR A N 1
ATOM 940 C CA . TYR A 1 120 ? -5.496 2.163 -24.419 1.00 90.44 120 TYR A CA 1
ATOM 941 C C . TYR A 1 120 ? -5.874 3.300 -25.366 1.00 90.44 120 TYR A C 1
ATOM 943 O O . TYR A 1 120 ? -6.973 3.839 -25.283 1.00 90.44 120 TYR A O 1
ATOM 951 N N . GLU A 1 121 ? -4.997 3.614 -26.320 1.00 93.31 121 GLU A N 1
ATOM 952 C CA . GLU A 1 121 ? -5.251 4.685 -27.276 1.00 93.31 121 GLU A CA 1
ATOM 953 C C . GLU A 1 121 ? -6.514 4.435 -28.098 1.00 93.31 121 GLU A C 1
ATOM 955 O O . GLU A 1 121 ? -7.361 5.316 -28.193 1.00 93.31 121 GLU A O 1
ATOM 960 N N . LYS A 1 122 ? -6.673 3.237 -28.671 1.00 94.50 122 LYS A N 1
ATOM 961 C CA . LYS A 1 122 ? -7.791 2.950 -29.581 1.00 94.50 122 LYS A CA 1
ATOM 962 C C . LYS A 1 122 ? -9.119 2.702 -28.870 1.00 94.50 122 LYS A C 1
ATOM 964 O O . LYS A 1 122 ? -10.152 3.045 -29.430 1.00 94.50 122 LYS A O 1
ATOM 969 N N . ASN A 1 123 ? -9.098 2.093 -27.685 1.00 94.38 123 ASN A N 1
ATOM 970 C CA . ASN A 1 123 ? -10.311 1.584 -27.033 1.00 94.38 123 ASN A CA 1
ATOM 971 C C . ASN A 1 123 ? -10.736 2.381 -25.796 1.00 94.38 123 ASN A C 1
ATOM 973 O O . ASN A 1 123 ? -11.848 2.183 -25.325 1.00 94.38 123 ASN A O 1
ATOM 977 N N . ILE A 1 124 ? -9.872 3.242 -25.251 1.00 90.25 124 ILE A N 1
ATOM 978 C CA . ILE A 1 124 ? -10.181 4.037 -24.053 1.00 90.25 124 ILE A CA 1
ATOM 979 C C . ILE A 1 124 ? -10.039 5.528 -24.356 1.00 90.25 124 ILE A C 1
ATOM 981 O O . ILE A 1 124 ? -10.965 6.290 -24.121 1.00 90.25 124 ILE A O 1
ATOM 985 N N . PHE A 1 125 ? -8.896 5.954 -24.898 1.00 89.19 125 PHE A N 1
ATOM 986 C CA . PHE A 1 125 ? -8.615 7.377 -25.100 1.00 89.19 125 PHE A CA 1
ATOM 987 C C . PHE A 1 125 ? -9.343 7.975 -26.313 1.00 89.19 125 PHE A C 1
ATOM 989 O O . PHE A 1 125 ? -9.887 9.072 -26.227 1.00 89.19 125 PHE A O 1
ATOM 996 N N . LEU A 1 126 ? -9.343 7.270 -27.449 1.00 91.69 126 LEU A N 1
ATOM 997 C CA . LEU A 1 126 ? -9.997 7.712 -28.689 1.00 91.69 126 LEU A CA 1
ATOM 998 C C . LEU A 1 126 ? -11.389 7.106 -28.887 1.00 91.69 126 LEU A C 1
ATOM 1000 O O . LEU A 1 126 ? -12.083 7.490 -29.832 1.00 91.69 126 LEU A O 1
ATOM 1004 N N . ALA A 1 127 ? -11.783 6.154 -28.039 1.00 81.06 127 ALA A N 1
ATOM 1005 C CA . ALA A 1 127 ? -13.121 5.591 -28.073 1.00 81.06 127 ALA A CA 1
ATOM 1006 C C . ALA A 1 127 ? -14.120 6.683 -27.665 1.00 81.06 127 ALA A C 1
ATOM 1008 O O . ALA A 1 127 ? -14.086 7.176 -26.539 1.00 81.06 127 ALA A O 1
ATOM 1009 N N . LYS A 1 128 ? -14.946 7.103 -28.624 1.00 60.53 128 LYS A N 1
ATOM 1010 C CA . LYS A 1 128 ? -16.095 7.984 -28.400 1.00 60.53 128 LYS A CA 1
ATOM 1011 C C . LYS A 1 128 ? -17.311 7.170 -27.999 1.00 60.53 128 LYS A C 1
ATOM 1013 O O . LYS A 1 128 ? -17.497 6.094 -28.610 1.00 60.53 128 LYS A O 1
#

Sequence (128 aa):
ASFIEWVQEQPYANNTAIVLTGDHLGMQTSYYNAKITEPSYSRTLYNVIINPAIRPVSTSSRLFSSFDMYPTTLAALGVQIEGDRLALGTNLFSDQPTLVEQYGNLENLNTELSKRSNFYEKNIFLAK